Protein AF-A0A2E5X4N4-F1 (afdb_monomer_lite)

pLDDT: mean 70.52, std 19.83, range [40.53, 98.38]

Sequence (82 aa):
MARSRSRTSSRPSRSSKGAGERQASSKSPRSKPAAEIEVVEEGGGMGIDDGIAIITTIVLLVAVLLVDYELGTNYGEGMFFK

Structure (mmCIF, N/CA/C/O backbone):
data_AF-A0A2E5X4N4-F1
#
_entry.id   AF-A0A2E5X4N4-F1
#
loop_
_atom_site.group_PDB
_atom_site.id
_atom_site.type_symbol
_atom_site.label_atom_id
_atom_site.label_alt_id
_atom_site.label_comp_id
_atom_site.label_asym_id
_atom_site.label_entity_id
_atom_site.label_seq_id
_atom_site.pdbx_PDB_ins_code
_atom_site.Cartn_x
_atom_site.Cartn_y
_atom_site.Cartn_z
_atom_site.occupancy
_atom_site.B_iso_or_equiv
_atom_site.auth_seq_id
_atom_site.auth_comp_id
_atom_site.auth_asym_id
_atom_site.auth_atom_id
_atom_site.pdbx_PDB_model_num
ATOM 1 N N . MET A 1 1 ? -86.436 -48.936 37.549 1.00 42.91 1 MET A N 1
ATOM 2 C CA . MET A 1 1 ? -86.278 -48.327 38.892 1.00 42.91 1 MET A CA 1
ATOM 3 C C . MET A 1 1 ? -86.139 -46.812 38.737 1.00 42.91 1 MET A C 1
ATOM 5 O O . MET A 1 1 ? -85.568 -46.407 37.740 1.00 42.91 1 MET A O 1
ATOM 9 N N . ALA A 1 2 ? -86.666 -46.035 39.700 1.00 46.78 2 ALA A N 1
ATOM 10 C CA . ALA A 1 2 ? -86.576 -44.564 39.873 1.00 46.78 2 ALA A CA 1
ATOM 11 C C . ALA A 1 2 ? -87.221 -43.698 38.758 1.00 46.78 2 ALA A C 1
ATOM 13 O O . ALA A 1 2 ? -86.667 -43.548 37.683 1.00 46.78 2 ALA A O 1
ATOM 14 N N . ARG A 1 3 ? -88.462 -43.189 38.858 1.00 47.53 3 ARG A N 1
ATOM 15 C CA . ARG A 1 3 ? -89.000 -42.132 39.753 1.00 47.53 3 ARG A CA 1
ATOM 16 C C . ARG A 1 3 ? -88.053 -40.943 39.949 1.00 47.53 3 ARG A C 1
ATOM 18 O O . ARG A 1 3 ? -87.150 -41.042 40.761 1.00 47.53 3 ARG A O 1
ATOM 25 N N . SER A 1 4 ? -88.389 -39.789 39.373 1.00 51.53 4 SER A N 1
ATOM 26 C CA . SER A 1 4 ? -88.462 -38.538 40.142 1.00 51.53 4 SER A CA 1
ATOM 27 C C . SER A 1 4 ? -89.168 -37.447 39.337 1.00 51.53 4 SER A C 1
ATOM 29 O O . SER A 1 4 ? -88.810 -37.159 38.201 1.00 51.53 4 SER A O 1
ATOM 31 N N . ARG A 1 5 ? -90.218 -36.881 39.934 1.00 50.94 5 ARG A N 1
ATOM 32 C CA . ARG A 1 5 ? -90.997 -35.743 39.442 1.00 50.94 5 ARG A CA 1
ATOM 33 C C . ARG A 1 5 ? -90.382 -34.478 40.040 1.00 50.94 5 ARG A C 1
ATOM 35 O O . ARG A 1 5 ? -90.411 -34.344 41.261 1.00 50.94 5 ARG A O 1
ATOM 42 N N . SER A 1 6 ? -89.920 -33.530 39.230 1.00 50.41 6 SER A N 1
ATOM 43 C CA . SER A 1 6 ? -89.657 -32.165 39.698 1.00 50.41 6 SER A CA 1
ATOM 44 C C . SER A 1 6 ? -90.948 -31.345 39.626 1.00 50.41 6 SER A C 1
ATOM 46 O O . SER A 1 6 ? -91.352 -30.816 38.594 1.00 50.41 6 SER A O 1
ATOM 48 N N . ARG A 1 7 ? -91.644 -31.295 40.763 1.00 52.25 7 ARG A N 1
ATOM 49 C CA . ARG A 1 7 ? -92.551 -30.197 41.110 1.00 52.25 7 ARG A CA 1
ATOM 50 C C . ARG A 1 7 ? -91.725 -29.041 41.684 1.00 52.25 7 ARG A C 1
ATOM 52 O O . ARG A 1 7 ? -90.596 -29.254 42.116 1.00 52.25 7 ARG A O 1
ATOM 59 N N . THR A 1 8 ? -92.398 -27.894 41.802 1.00 50.09 8 THR A N 1
ATOM 60 C CA . THR A 1 8 ? -92.110 -26.746 42.686 1.00 50.09 8 THR A CA 1
ATOM 61 C C . THR A 1 8 ? -90.908 -25.878 42.317 1.00 50.09 8 THR A C 1
ATOM 63 O O . THR A 1 8 ? -89.861 -26.388 41.964 1.00 50.09 8 THR A O 1
ATOM 66 N N . SER A 1 9 ? -90.917 -24.556 42.452 1.00 46.62 9 SER A N 1
ATOM 67 C CA . SER A 1 9 ? -91.915 -23.478 42.546 1.00 46.62 9 SER A CA 1
ATOM 68 C C . SER A 1 9 ? -91.098 -22.206 42.837 1.00 46.62 9 SER A C 1
ATOM 70 O O . SER A 1 9 ? -89.954 -22.286 43.272 1.00 46.62 9 SER A O 1
ATOM 72 N N . SER A 1 10 ? -91.740 -21.042 42.711 1.00 48.28 10 SER A N 1
ATOM 73 C CA . SER A 1 10 ? -91.504 -19.850 43.550 1.00 48.28 10 SER A CA 1
ATOM 74 C C . SER A 1 10 ? -90.165 -19.089 43.446 1.00 48.28 10 SER A C 1
ATOM 76 O O . SER A 1 10 ? -89.261 -19.308 44.237 1.00 48.28 10 SER A O 1
ATOM 78 N N . ARG A 1 11 ? -90.182 -18.078 42.556 1.00 49.94 11 ARG A N 1
ATOM 79 C CA . ARG A 1 11 ? -90.079 -16.614 42.820 1.00 49.94 11 ARG A CA 1
ATOM 80 C C . ARG A 1 11 ? -88.815 -16.004 43.504 1.00 49.94 11 ARG A C 1
ATOM 82 O O . ARG A 1 11 ? -88.062 -16.686 44.177 1.00 49.94 11 ARG A O 1
ATOM 89 N N . PRO A 1 12 ? -88.575 -14.686 43.289 1.00 63.59 12 PRO A N 1
ATOM 90 C CA . PRO A 1 12 ? -87.256 -14.060 43.141 1.00 63.59 12 PRO A CA 1
ATOM 91 C C . PRO A 1 12 ? -86.811 -13.275 44.388 1.00 63.59 12 PRO A C 1
ATOM 93 O O . PRO A 1 12 ? -87.618 -13.048 45.282 1.00 63.59 12 PRO A O 1
ATOM 96 N N . SER A 1 13 ? -85.579 -12.746 44.404 1.00 44.28 13 SER A N 1
ATOM 97 C CA . SER A 1 13 ? -85.297 -11.344 44.792 1.00 44.28 13 SER A CA 1
ATOM 98 C C . SER A 1 13 ? -83.798 -11.012 44.777 1.00 44.28 13 SER A C 1
ATOM 100 O O . SER A 1 13 ? -82.969 -11.896 44.971 1.00 44.28 13 SER A O 1
ATOM 102 N N . ARG A 1 14 ? -83.525 -9.695 44.700 1.00 45.28 14 ARG A N 1
ATOM 103 C CA . ARG A 1 14 ? -82.259 -8.970 44.956 1.00 45.28 14 ARG A CA 1
ATOM 104 C C . ARG A 1 14 ? -81.316 -8.971 43.750 1.00 45.28 14 ARG A C 1
ATOM 106 O O . ARG A 1 14 ? -81.103 -9.995 43.135 1.00 45.28 14 ARG A O 1
ATOM 113 N N . SER A 1 15 ? -80.725 -7.868 43.320 1.00 44.00 15 SER A N 1
ATOM 114 C CA . SER A 1 15 ? -80.494 -6.543 43.902 1.00 44.00 15 SER A CA 1
ATOM 115 C C . SER A 1 15 ? -79.991 -5.658 42.757 1.00 44.00 15 SER A C 1
ATOM 117 O O . SER A 1 15 ? -79.151 -6.124 41.996 1.00 44.00 15 SER A O 1
ATOM 119 N N . SER A 1 16 ? -80.409 -4.403 42.639 1.00 53.41 16 SER A N 1
ATOM 120 C CA . SER A 1 16 ? -79.433 -3.332 42.859 1.00 53.41 16 SER A CA 1
ATOM 121 C C . SER A 1 16 ? -80.123 -1.986 43.100 1.00 53.41 16 SER A C 1
ATOM 123 O O . SER A 1 16 ? -80.886 -1.480 42.282 1.00 53.41 16 SER A O 1
ATOM 125 N N . LYS A 1 17 ? -79.800 -1.413 44.265 1.00 51.34 17 LYS A N 1
ATOM 126 C CA . LYS A 1 17 ? -79.758 0.032 44.540 1.00 51.34 17 LYS A CA 1
ATOM 127 C C . LYS A 1 17 ? -79.003 0.715 43.384 1.00 51.34 17 LYS A C 1
ATOM 129 O O . LYS A 1 17 ? -78.024 0.159 42.904 1.00 51.34 17 LYS A O 1
ATOM 134 N N . GLY A 1 18 ? -79.404 1.866 42.870 1.00 40.53 18 GLY A N 1
ATOM 135 C CA . GLY A 1 18 ? -79.878 3.038 43.597 1.00 40.53 18 GLY A CA 1
ATOM 136 C C . GLY A 1 18 ? -78.827 4.128 43.389 1.00 40.53 18 GLY A C 1
ATOM 137 O O . GLY A 1 18 ? -77.695 3.976 43.831 1.00 40.53 18 GLY A O 1
ATOM 138 N N . ALA A 1 19 ? -79.215 5.147 42.627 1.00 50.62 19 ALA A N 1
ATOM 139 C CA . ALA A 1 19 ? -78.412 6.260 42.138 1.00 50.62 19 ALA A CA 1
ATOM 140 C C . ALA A 1 19 ? -77.763 7.108 43.246 1.00 50.62 19 ALA A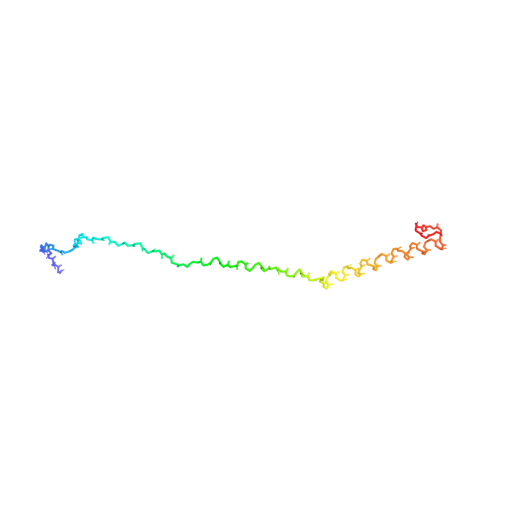 C 1
ATOM 142 O O . ALA A 1 19 ? -78.329 7.242 44.328 1.00 50.62 19 ALA A O 1
ATOM 143 N N . GLY A 1 20 ? -76.639 7.760 42.927 1.00 41.41 20 GLY A N 1
ATOM 144 C CA . GLY A 1 20 ? -76.104 8.843 43.751 1.00 41.41 20 GLY A CA 1
ATOM 145 C C . GLY A 1 20 ? -74.668 9.256 43.433 1.00 41.41 20 GLY A C 1
ATOM 146 O O . GLY A 1 20 ? -73.732 8.545 43.762 1.00 41.41 20 GLY A O 1
ATOM 147 N N . GLU A 1 21 ? -74.549 10.471 42.902 1.00 49.22 21 GLU A N 1
ATOM 148 C CA . GLU A 1 21 ? -73.481 11.441 43.180 1.00 49.22 21 GLU A CA 1
ATOM 149 C C . GLU A 1 21 ? -72.122 11.434 42.460 1.00 49.22 21 GLU A C 1
ATOM 151 O O . GLU A 1 21 ? -71.534 10.438 42.059 1.00 49.22 21 GLU A O 1
ATOM 156 N N . ARG A 1 22 ? -71.686 12.681 42.261 1.00 56.31 22 ARG A N 1
ATOM 157 C CA . ARG A 1 22 ? -70.576 13.194 41.462 1.00 56.31 22 ARG A CA 1
ATOM 158 C C . ARG A 1 22 ? -69.250 13.021 42.214 1.00 56.31 22 ARG A C 1
ATOM 160 O O . ARG A 1 22 ? -69.178 13.361 43.388 1.00 56.31 22 ARG A O 1
ATOM 167 N N . GLN A 1 23 ? -68.178 12.643 41.520 1.00 52.22 23 GLN A N 1
ATOM 168 C CA . GLN A 1 23 ? -66.796 12.761 42.015 1.00 52.22 23 GLN A CA 1
ATOM 169 C C . GLN A 1 23 ? -65.889 13.076 40.8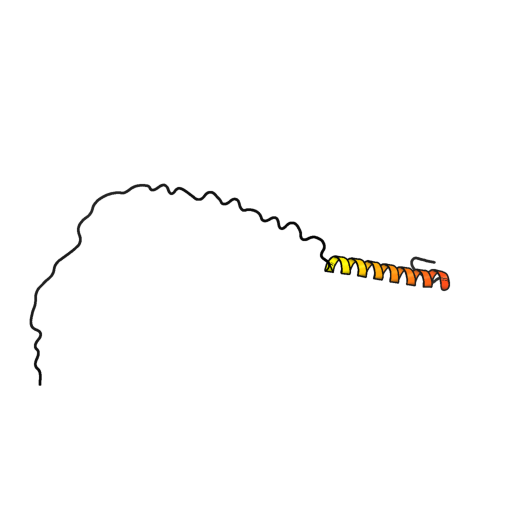14 1.00 52.22 23 GLN A C 1
ATOM 171 O O . GLN A 1 23 ? -65.854 12.331 39.845 1.00 52.22 23 GLN A O 1
ATOM 176 N N . ALA A 1 24 ? -65.419 14.317 40.691 1.00 53.44 24 ALA A N 1
ATOM 177 C CA . ALA A 1 24 ? -64.211 14.878 41.307 1.00 53.44 24 ALA A CA 1
ATOM 178 C C . ALA A 1 24 ? -63.001 14.733 40.370 1.00 53.44 24 ALA A C 1
ATOM 180 O O . ALA A 1 24 ? -62.561 13.637 40.040 1.00 53.44 24 ALA A O 1
ATOM 181 N N . SER A 1 25 ? -62.475 15.879 39.934 1.00 54.97 25 SER A N 1
ATOM 182 C CA . SER A 1 25 ? -61.281 15.984 39.104 1.00 54.97 25 SER A CA 1
ATOM 183 C C . SER A 1 25 ? -60.059 15.449 39.853 1.00 54.97 25 SER A C 1
ATOM 185 O O . SER A 1 25 ? -59.600 16.075 40.810 1.00 54.97 25 SER A O 1
ATOM 187 N N . SER A 1 26 ? -59.472 14.353 39.384 1.00 56.47 26 SER A N 1
ATOM 188 C CA . SER A 1 26 ? -58.099 13.998 39.736 1.00 56.47 26 SER A CA 1
ATOM 189 C C . SER A 1 26 ? -57.170 14.529 38.649 1.00 56.47 26 SER A C 1
ATOM 191 O O . SER A 1 26 ? -57.019 13.942 37.578 1.00 56.47 26 SER A O 1
ATOM 193 N N . LYS A 1 27 ? -56.557 15.680 38.926 1.00 54.34 27 LYS A N 1
ATOM 194 C CA . LYS A 1 27 ? -55.414 16.196 38.176 1.00 54.34 27 LYS A CA 1
ATOM 195 C C . LYS A 1 27 ? -54.267 15.213 38.420 1.00 54.34 27 LYS A C 1
ATOM 197 O O . LYS A 1 27 ? -53.721 15.183 39.517 1.00 54.34 27 LYS A O 1
ATOM 202 N N . SER A 1 28 ? -53.977 14.355 37.444 1.00 55.22 28 SER A N 1
ATOM 203 C CA . SER A 1 28 ? -52.841 13.433 37.515 1.00 55.22 28 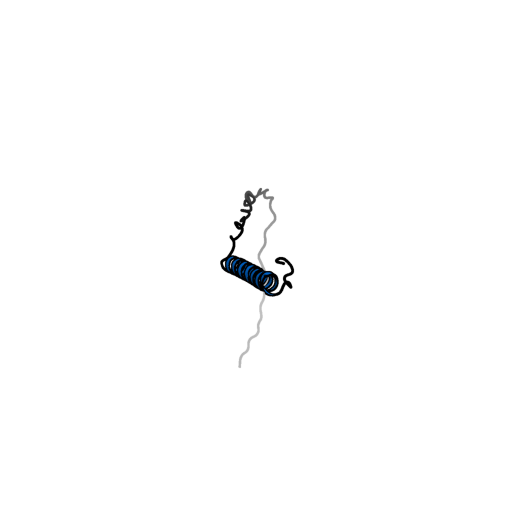SER A CA 1
ATOM 204 C C . SER A 1 28 ? -51.552 14.251 37.590 1.00 55.22 28 SER A 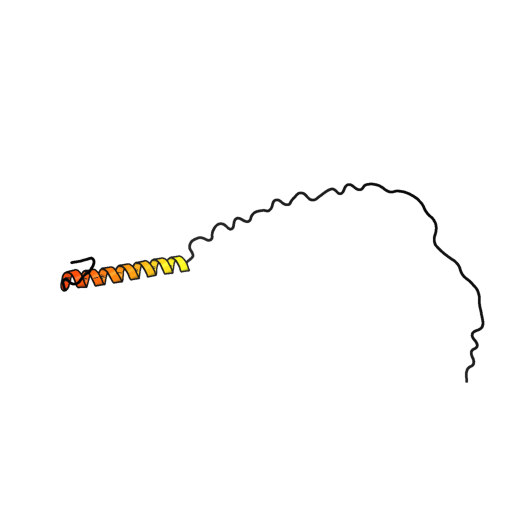C 1
ATOM 206 O O . SER A 1 28 ? -51.300 15.044 36.676 1.00 55.22 28 SER A O 1
ATOM 208 N N . PRO A 1 29 ? -50.727 14.129 38.642 1.00 64.56 29 PRO A N 1
ATOM 209 C CA . PRO A 1 29 ? -49.358 14.563 38.540 1.00 64.56 29 PRO A CA 1
ATOM 210 C C . PRO A 1 29 ? -48.550 13.428 37.910 1.00 64.56 29 PRO A C 1
ATOM 212 O O . PRO A 1 29 ? -48.770 12.255 38.207 1.00 64.56 29 PRO A O 1
ATOM 215 N N . ARG A 1 30 ? -47.505 13.827 37.181 1.00 54.25 30 ARG A N 1
ATOM 216 C CA . ARG A 1 30 ? -46.276 13.053 36.958 1.00 54.25 30 ARG A CA 1
ATOM 217 C C . ARG A 1 30 ? -46.203 12.294 35.633 1.00 54.25 30 ARG A C 1
ATOM 219 O O . ARG A 1 30 ? -46.429 11.099 35.536 1.00 54.25 30 ARG A O 1
ATOM 226 N N . SER A 1 31 ? -45.641 12.997 34.666 1.00 51.22 31 SER A N 1
ATOM 227 C CA . SER A 1 31 ? -44.455 12.500 33.982 1.00 51.22 31 SER A CA 1
ATOM 228 C C . SER A 1 31 ? -43.606 13.725 33.660 1.00 51.22 31 SER A C 1
ATOM 230 O O . SER A 1 31 ? -44.024 14.588 32.893 1.00 51.22 31 SER A O 1
ATOM 232 N N . LYS A 1 32 ? -42.466 13.879 34.344 1.00 58.47 32 LYS A N 1
ATOM 233 C CA . LYS A 1 32 ? -41.414 14.762 33.829 1.00 58.47 32 LYS A CA 1
ATOM 234 C C . LYS A 1 32 ? -41.000 14.128 32.498 1.00 58.47 32 LYS A C 1
ATOM 236 O O . LYS A 1 32 ? -40.814 12.909 32.521 1.00 58.47 32 LYS A O 1
ATOM 241 N N . PRO A 1 33 ? -40.863 14.871 31.387 1.00 52.53 33 PRO A N 1
ATOM 242 C CA . PRO A 1 33 ? -40.210 14.300 30.222 1.00 52.53 33 PRO A CA 1
ATOM 243 C C . PRO A 1 33 ? -38.854 13.806 30.717 1.00 52.53 33 PRO A C 1
ATOM 245 O O . PRO A 1 33 ? -38.082 14.575 31.298 1.00 52.53 33 PRO A O 1
ATOM 248 N N . ALA A 1 34 ? -38.646 12.491 30.638 1.00 55.34 34 ALA A N 1
ATOM 249 C CA . ALA A 1 34 ? -37.324 11.932 30.805 1.00 55.34 34 ALA A CA 1
ATOM 250 C C . ALA A 1 34 ? -36.462 12.728 29.835 1.00 55.34 34 ALA A C 1
ATOM 252 O O . ALA A 1 34 ? -36.801 12.811 28.657 1.00 55.34 34 ALA A O 1
ATOM 253 N N . ALA A 1 35 ? -35.446 13.413 30.358 1.00 56.59 35 ALA A N 1
ATOM 254 C CA . ALA A 1 35 ? -34.409 13.935 29.499 1.00 56.59 35 ALA A CA 1
ATOM 255 C C . ALA A 1 35 ? -33.952 12.728 28.686 1.00 56.59 35 ALA A C 1
ATOM 257 O O . ALA A 1 35 ? -33.480 11.747 29.267 1.00 56.59 35 ALA A O 1
ATOM 258 N N . GLU A 1 36 ? -34.240 12.754 27.388 1.00 53.31 36 GLU A N 1
ATOM 259 C CA . GLU A 1 36 ? -33.613 11.877 26.424 1.00 53.31 36 GLU A CA 1
ATOM 260 C C . GLU A 1 36 ? -32.129 12.123 26.637 1.00 53.31 36 GLU A C 1
ATOM 262 O O . GLU A 1 36 ? -31.586 13.168 26.286 1.00 53.31 36 GLU A O 1
ATOM 267 N N . ILE A 1 37 ? -31.502 11.217 27.383 1.00 56.88 37 ILE A N 1
ATOM 268 C CA . ILE A 1 37 ? -30.062 11.107 27.401 1.00 56.88 37 ILE A CA 1
ATOM 269 C C . ILE A 1 37 ? -29.786 10.627 25.988 1.00 56.88 37 ILE A C 1
ATOM 271 O O . ILE A 1 37 ? -29.894 9.436 25.701 1.00 56.88 37 ILE A O 1
ATOM 275 N N . GLU A 1 38 ? -29.589 11.587 25.087 1.00 60.19 38 GLU A N 1
ATOM 276 C CA . GLU A 1 38 ? -28.968 11.375 23.798 1.00 60.19 38 GLU A CA 1
ATOM 277 C C . GLU A 1 38 ? -27.636 10.720 24.139 1.00 60.19 38 GLU A C 1
ATOM 279 O O . GLU A 1 38 ? -26.696 11.361 24.613 1.00 60.19 38 GLU A O 1
ATOM 284 N N . VAL A 1 39 ? -27.619 9.390 24.057 1.00 61.88 39 VAL A N 1
ATOM 285 C CA . VAL A 1 39 ? -26.396 8.613 24.106 1.00 61.88 39 VAL A CA 1
ATOM 286 C C . VAL A 1 39 ? -25.680 9.014 22.832 1.00 61.88 39 VAL A C 1
ATOM 288 O O . VAL A 1 39 ? -25.900 8.439 21.771 1.00 61.88 39 VAL A O 1
ATOM 291 N N . VAL A 1 40 ? -24.904 10.089 22.925 1.00 63.19 40 VAL A N 1
ATOM 292 C CA . VAL A 1 40 ? -23.884 10.410 21.946 1.00 63.19 40 VAL A CA 1
ATOM 293 C C . VAL A 1 40 ? -22.921 9.241 22.051 1.00 63.19 40 VAL A C 1
ATOM 295 O O . VAL A 1 40 ? -22.116 9.176 22.978 1.00 63.19 40 VAL A O 1
ATOM 298 N N . GLU A 1 41 ? -23.099 8.254 21.174 1.00 64.62 41 GLU A N 1
ATOM 299 C CA . GLU A 1 41 ? -22.091 7.237 20.930 1.00 64.62 41 GLU A CA 1
ATOM 300 C C . GLU A 1 41 ? -20.834 8.012 20.543 1.00 64.62 41 GLU A C 1
ATOM 302 O O . GLU A 1 41 ? -20.738 8.559 19.444 1.00 64.62 41 GLU A O 1
ATOM 307 N N . GLU A 1 42 ? -19.923 8.178 21.504 1.00 59.47 42 GLU A N 1
ATOM 308 C CA . GLU A 1 42 ? -18.603 8.735 21.257 1.00 59.47 42 GLU A CA 1
ATOM 309 C C . GLU A 1 42 ? -18.034 7.950 20.082 1.00 59.47 42 GLU A C 1
ATOM 311 O O . GLU A 1 42 ? -17.861 6.734 20.179 1.00 59.47 42 GLU A O 1
ATOM 316 N N . GLY A 1 43 ? -17.870 8.639 18.947 1.00 61.78 43 GLY A N 1
ATOM 317 C CA . GLY A 1 43 ? -17.534 8.024 17.672 1.00 61.78 43 GLY A CA 1
ATOM 318 C C . GLY A 1 43 ? -16.414 7.018 17.870 1.00 61.78 43 GLY A C 1
ATOM 319 O O . GLY A 1 43 ? -15.319 7.391 18.296 1.00 61.78 43 GLY A O 1
ATOM 320 N N . GLY A 1 44 ? -16.730 5.744 17.625 1.00 64.25 44 GLY A N 1
ATOM 321 C CA . GLY A 1 44 ? -15.791 4.646 17.776 1.00 64.25 44 GLY A CA 1
ATOM 322 C C . GLY A 1 44 ? -14.504 5.004 17.049 1.00 64.25 44 GLY A C 1
ATOM 323 O O . GLY A 1 44 ? -14.520 5.277 15.850 1.00 64.25 44 GLY A O 1
ATOM 324 N N . GLY A 1 45 ? -13.412 5.101 17.806 1.00 75.06 45 GLY A N 1
ATOM 325 C CA . GLY A 1 45 ? -12.107 5.440 17.258 1.00 75.06 45 GLY A CA 1
ATOM 326 C C . GLY A 1 45 ? -11.693 4.463 16.159 1.00 75.06 45 GLY A C 1
ATOM 327 O O . GLY A 1 45 ? -12.226 3.359 16.061 1.00 75.06 45 GLY A O 1
ATOM 328 N N . MET A 1 46 ? -10.721 4.884 15.349 1.00 80.56 46 MET A N 1
ATOM 329 C CA . MET A 1 46 ? -10.181 4.089 14.247 1.00 80.56 46 MET A CA 1
ATOM 330 C C . MET A 1 46 ? -9.828 2.677 14.729 1.00 80.56 46 MET A C 1
ATOM 332 O O . MET A 1 46 ? -9.005 2.507 15.637 1.00 80.56 46 MET A O 1
ATOM 336 N N . GLY A 1 47 ? -10.504 1.681 14.159 1.00 88.81 47 GLY A N 1
ATOM 337 C CA . GLY A 1 47 ? -10.367 0.293 14.569 1.00 88.81 47 GLY A CA 1
ATOM 338 C C . GLY A 1 47 ? -9.017 -0.287 14.157 1.00 88.81 47 GLY A C 1
ATOM 339 O O . GLY A 1 47 ? -8.290 0.270 13.333 1.00 88.81 47 GLY A O 1
ATOM 340 N N . ILE A 1 48 ? -8.683 -1.458 14.701 1.00 91.94 48 ILE A N 1
ATOM 341 C CA . ILE A 1 48 ? -7.496 -2.209 14.265 1.00 91.94 48 ILE A CA 1
ATOM 342 C C . ILE A 1 48 ? -7.590 -2.517 12.764 1.00 91.94 48 ILE A C 1
ATOM 344 O O . ILE A 1 48 ? -6.594 -2.391 12.054 1.00 91.94 48 ILE A O 1
ATOM 348 N N . ASP A 1 49 ? -8.787 -2.845 12.278 1.00 91.06 49 ASP A N 1
ATOM 349 C CA . ASP A 1 49 ? -9.041 -3.125 10.864 1.00 91.06 49 ASP A CA 1
ATOM 350 C C . ASP A 1 49 ? -8.751 -1.907 9.976 1.00 91.06 49 ASP A C 1
ATOM 352 O O . ASP A 1 49 ? -8.086 -2.039 8.946 1.00 91.06 49 ASP A O 1
ATOM 356 N N . ASP A 1 50 ? -9.151 -0.709 10.412 1.00 93.50 50 ASP A N 1
ATOM 357 C CA . ASP A 1 50 ? -8.842 0.542 9.713 1.00 93.50 50 ASP A CA 1
ATOM 358 C C . ASP A 1 50 ? -7.329 0.801 9.692 1.00 93.50 50 ASP A C 1
ATOM 360 O O . ASP A 1 50 ? -6.762 1.178 8.665 1.00 93.50 50 ASP A O 1
ATOM 364 N N . GLY A 1 51 ? -6.644 0.543 10.811 1.00 94.38 51 GLY A N 1
ATOM 365 C CA . GLY A 1 51 ? -5.187 0.642 10.901 1.00 94.38 51 GLY A CA 1
ATOM 366 C C . GLY A 1 51 ? -4.473 -0.304 9.932 1.00 94.38 51 GLY A C 1
ATOM 367 O O . GLY A 1 51 ? -3.541 0.110 9.239 1.00 94.38 51 GLY A O 1
ATOM 368 N N . ILE A 1 52 ? -4.934 -1.553 9.830 1.00 96.56 52 ILE A N 1
ATOM 369 C CA . ILE A 1 52 ? -4.405 -2.534 8.873 1.00 96.56 52 ILE A CA 1
ATOM 370 C C . ILE A 1 52 ? -4.643 -2.049 7.442 1.00 96.56 52 ILE A C 1
ATOM 372 O O . ILE A 1 52 ? -3.700 -2.030 6.651 1.00 96.56 52 ILE A O 1
ATOM 376 N N . ALA A 1 53 ? -5.856 -1.593 7.119 1.00 96.12 53 ALA A N 1
ATOM 377 C CA . ALA A 1 53 ? -6.184 -1.084 5.790 1.00 96.12 53 ALA A CA 1
ATOM 378 C C . ALA A 1 53 ? -5.284 0.098 5.388 1.00 96.12 53 ALA A C 1
ATOM 380 O O . ALA A 1 53 ? -4.767 0.137 4.266 1.00 96.12 53 ALA A O 1
ATOM 381 N N . ILE A 1 54 ? -5.031 1.028 6.311 1.00 96.50 54 ILE A N 1
ATOM 382 C CA . ILE A 1 54 ? -4.135 2.167 6.085 1.00 96.50 54 ILE A CA 1
ATOM 383 C C . ILE A 1 54 ? -2.703 1.689 5.835 1.00 96.50 54 ILE A C 1
ATOM 385 O O . ILE A 1 54 ? -2.092 2.087 4.841 1.00 96.50 54 ILE A O 1
ATOM 389 N N . ILE A 1 55 ? -2.172 0.809 6.688 1.00 97.50 55 ILE A N 1
ATOM 390 C CA . ILE A 1 55 ? -0.804 0.293 6.542 1.00 97.50 55 ILE A CA 1
ATOM 391 C C . ILE A 1 55 ? -0.651 -0.444 5.210 1.00 97.50 55 ILE A C 1
ATOM 393 O O . ILE A 1 55 ? 0.300 -0.184 4.472 1.00 97.50 55 ILE A O 1
ATOM 397 N N . THR A 1 56 ? -1.594 -1.319 4.860 1.00 97.81 56 THR A N 1
ATOM 398 C CA . THR A 1 56 ? -1.573 -2.042 3.584 1.00 97.81 56 THR A CA 1
ATOM 399 C C . THR A 1 56 ? -1.603 -1.082 2.398 1.00 97.81 56 THR A C 1
ATOM 401 O O . THR A 1 56 ? -0.836 -1.257 1.452 1.00 97.81 56 THR A O 1
ATOM 404 N N . THR A 1 57 ? -2.424 -0.034 2.460 1.00 97.81 57 THR A N 1
ATOM 405 C CA . THR A 1 57 ? -2.496 0.978 1.396 1.00 97.81 57 THR A CA 1
ATOM 406 C C . THR A 1 57 ? -1.161 1.701 1.221 1.00 97.81 57 THR A C 1
ATOM 408 O O . THR A 1 57 ? -0.691 1.865 0.095 1.00 97.81 57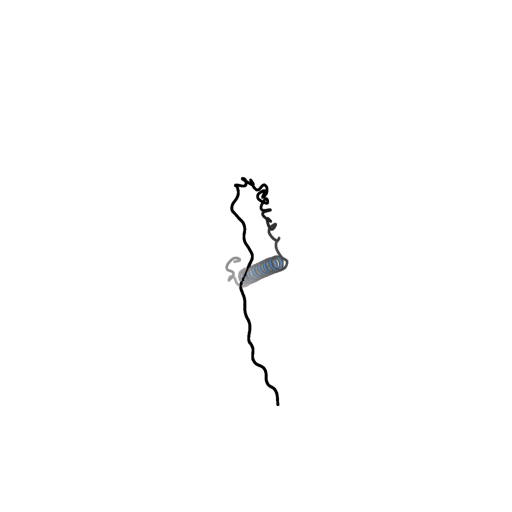 THR A O 1
ATOM 411 N N . ILE A 1 58 ? -0.504 2.078 2.322 1.00 98.31 58 ILE A N 1
ATOM 412 C CA . ILE A 1 58 ? 0.819 2.718 2.283 1.00 98.31 58 ILE A CA 1
ATOM 413 C C . ILE A 1 58 ? 1.854 1.779 1.655 1.00 98.31 58 ILE A C 1
ATOM 415 O O . ILE A 1 58 ? 2.611 2.201 0.782 1.00 98.31 58 ILE A O 1
ATOM 419 N N . VAL A 1 59 ? 1.867 0.504 2.049 1.00 98.38 59 VAL A N 1
ATOM 420 C CA . VAL A 1 59 ? 2.797 -0.492 1.492 1.00 98.38 59 VAL A CA 1
ATOM 421 C C . VAL A 1 59 ? 2.600 -0.652 -0.018 1.00 98.38 59 VAL A C 1
ATOM 423 O O . VAL A 1 59 ? 3.584 -0.692 -0.756 1.00 98.38 59 VAL A O 1
ATOM 426 N N . LEU A 1 60 ? 1.353 -0.688 -0.494 1.00 98.25 60 LEU A N 1
ATOM 427 C CA . LEU A 1 60 ? 1.059 -0.774 -1.927 1.00 98.25 60 LEU A CA 1
ATOM 428 C C . LEU A 1 60 ? 1.526 0.469 -2.692 1.00 98.25 60 LEU A C 1
ATOM 430 O O . LEU A 1 60 ? 2.115 0.332 -3.763 1.00 98.25 60 LEU A O 1
ATOM 434 N N . LEU A 1 61 ? 1.320 1.669 -2.144 1.00 97.75 61 LEU A N 1
ATOM 435 C CA . LEU A 1 61 ? 1.808 2.904 -2.764 1.00 97.75 61 LEU A CA 1
ATOM 436 C C . LEU A 1 61 ? 3.334 2.917 -2.871 1.00 97.75 61 LEU A C 1
ATOM 438 O O . LEU A 1 61 ? 3.870 3.237 -3.931 1.00 97.75 61 LEU A O 1
ATOM 442 N N . VAL A 1 62 ? 4.031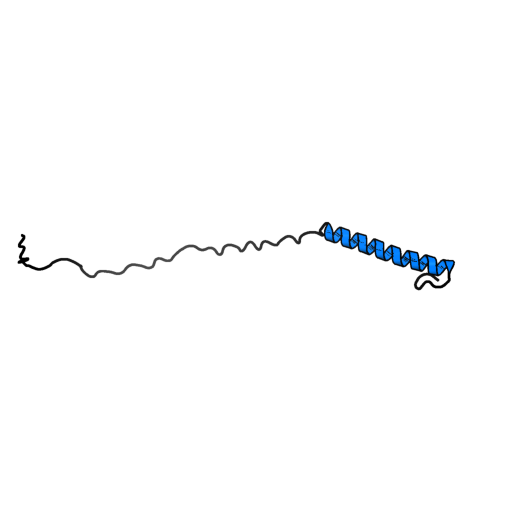 2.524 -1.804 1.00 97.44 62 VAL A N 1
ATOM 443 C CA . VAL A 1 62 ? 5.495 2.419 -1.819 1.00 97.44 62 VAL A CA 1
ATOM 444 C C . VAL A 1 62 ? 5.949 1.405 -2.864 1.00 97.44 62 VAL A C 1
ATOM 446 O O . VAL A 1 62 ? 6.866 1.704 -3.620 1.00 97.44 62 VAL A O 1
ATOM 449 N N . ALA A 1 63 ? 5.295 0.245 -2.962 1.00 96.81 63 ALA A N 1
ATOM 450 C CA . ALA A 1 63 ? 5.638 -0.763 -3.961 1.00 96.81 63 ALA A CA 1
ATOM 451 C C . ALA A 1 63 ? 5.509 -0.225 -5.396 1.00 96.81 63 ALA A C 1
ATOM 453 O O . ALA A 1 63 ? 6.421 -0.414 -6.199 1.00 96.81 63 ALA A O 1
ATOM 454 N N . VAL A 1 64 ? 4.422 0.490 -5.708 1.00 95.38 64 VAL A N 1
ATOM 455 C CA . VAL A 1 64 ? 4.230 1.109 -7.031 1.00 95.38 64 VAL A CA 1
ATOM 456 C C . VAL A 1 64 ? 5.320 2.141 -7.320 1.00 95.38 64 VAL A C 1
ATOM 458 O O . VAL A 1 64 ? 5.903 2.120 -8.401 1.00 95.38 64 VAL A O 1
ATOM 461 N N . LEU A 1 65 ? 5.637 3.009 -6.356 1.00 95.00 65 LEU A N 1
ATOM 462 C CA . LEU A 1 65 ? 6.685 4.020 -6.520 1.00 95.00 65 LEU A CA 1
ATOM 463 C C . LEU A 1 65 ? 8.073 3.401 -6.700 1.00 95.00 65 LEU A C 1
ATOM 465 O O . LEU A 1 65 ? 8.875 3.925 -7.464 1.00 95.00 65 LEU A O 1
ATOM 469 N N . LEU A 1 66 ? 8.362 2.297 -6.012 1.00 95.38 66 LEU A N 1
ATOM 470 C CA . LEU A 1 66 ? 9.660 1.631 -6.086 1.00 95.38 66 LEU A CA 1
ATOM 471 C C . LEU A 1 66 ? 9.845 0.930 -7.437 1.00 95.38 66 LEU A C 1
ATOM 473 O O . LEU A 1 66 ? 10.915 1.023 -8.031 1.00 95.38 66 LEU A O 1
ATOM 477 N N . VAL A 1 67 ? 8.786 0.303 -7.959 1.00 94.19 67 VAL A N 1
ATOM 478 C CA . VAL A 1 67 ? 8.779 -0.249 -9.323 1.00 94.19 67 VAL A CA 1
ATOM 479 C C . VAL A 1 67 ? 8.954 0.859 -10.358 1.00 94.19 67 VAL A C 1
ATOM 481 O O . VAL A 1 67 ? 9.769 0.717 -11.265 1.00 94.19 67 VAL A O 1
ATOM 484 N N . ASP A 1 68 ? 8.235 1.972 -10.215 1.00 92.62 68 ASP A N 1
ATOM 485 C CA . ASP A 1 68 ? 8.374 3.113 -11.122 1.00 92.62 68 ASP A CA 1
ATOM 486 C C . ASP A 1 68 ? 9.783 3.725 -11.071 1.00 92.62 68 ASP A C 1
ATOM 488 O O . ASP A 1 68 ? 10.349 4.053 -12.109 1.00 92.62 68 ASP A O 1
ATOM 492 N N . TYR A 1 69 ? 10.383 3.805 -9.880 1.00 93.19 69 TYR A N 1
ATOM 493 C CA . TYR A 1 69 ? 11.754 4.272 -9.686 1.00 93.19 69 TYR A CA 1
ATOM 494 C C . TYR A 1 69 ? 12.782 3.372 -10.374 1.00 93.19 69 TYR A C 1
ATOM 496 O O . TYR A 1 69 ? 13.665 3.868 -11.073 1.00 93.19 69 TYR A O 1
ATOM 504 N N . GLU A 1 70 ? 12.667 2.057 -10.207 1.00 92.56 70 GLU A N 1
ATOM 505 C CA . GLU A 1 70 ? 13.537 1.081 -10.869 1.00 92.56 70 GLU A CA 1
ATOM 506 C C . GLU A 1 70 ? 13.403 1.147 -12.397 1.00 92.56 70 GLU A C 1
ATOM 508 O O . GLU A 1 70 ? 14.404 1.231 -13.111 1.00 92.56 70 GLU A O 1
ATOM 513 N N . LEU A 1 71 ? 12.171 1.196 -12.913 1.00 91.19 71 LEU A N 1
ATOM 514 C CA . LEU A 1 71 ? 11.913 1.340 -14.350 1.00 91.19 71 LEU A CA 1
ATOM 515 C C . LEU A 1 71 ? 12.415 2.681 -14.899 1.00 91.19 71 LEU A C 1
ATOM 517 O O . LEU A 1 71 ? 12.965 2.740 -15.999 1.00 91.19 71 LEU A O 1
ATOM 521 N N . GLY A 1 72 ? 12.268 3.754 -14.129 1.00 92.19 72 GLY A N 1
ATOM 522 C CA . GLY A 1 72 ? 12.781 5.079 -14.450 1.00 92.19 72 GLY A CA 1
ATOM 523 C C . GLY A 1 72 ? 14.294 5.118 -14.549 1.00 92.19 72 GLY A C 1
ATOM 524 O O . GLY A 1 72 ? 14.849 5.460 -15.587 1.00 92.19 72 GLY A O 1
ATOM 525 N N . THR A 1 73 ? 14.965 4.717 -13.475 1.00 88.50 73 THR A N 1
ATOM 526 C CA . THR A 1 73 ? 16.420 4.854 -13.344 1.00 88.50 73 THR A CA 1
ATOM 527 C C . THR A 1 73 ? 17.204 3.896 -14.227 1.00 88.50 73 THR A C 1
ATOM 529 O O . THR A 1 73 ? 18.231 4.291 -14.781 1.00 88.50 73 THR A O 1
ATOM 532 N N . ASN A 1 74 ? 16.739 2.655 -14.375 1.00 88.94 74 ASN A N 1
ATOM 533 C CA . ASN A 1 74 ? 17.500 1.624 -15.077 1.00 88.94 74 ASN A CA 1
ATOM 534 C C . ASN A 1 74 ? 17.070 1.441 -16.534 1.00 88.94 74 ASN A C 1
ATOM 536 O O . ASN A 1 74 ? 17.879 1.003 -17.354 1.00 88.94 74 ASN A O 1
ATOM 540 N N . TYR A 1 75 ? 15.826 1.788 -16.870 1.00 82.88 75 TYR A N 1
ATOM 541 C CA . TYR A 1 75 ? 15.257 1.525 -18.193 1.00 82.88 75 TYR A CA 1
ATOM 542 C C . TYR A 1 75 ? 14.737 2.785 -18.900 1.00 82.88 75 TYR A C 1
ATOM 544 O O . TYR A 1 75 ? 14.453 2.725 -20.092 1.00 82.88 75 TYR A O 1
ATOM 552 N N . GLY A 1 76 ? 14.663 3.939 -18.221 1.00 80.25 76 GLY A N 1
ATOM 553 C CA . GLY A 1 76 ? 14.139 5.188 -18.792 1.00 80.25 76 GLY A CA 1
ATOM 554 C C . GLY A 1 76 ? 12.629 5.159 -19.061 1.00 80.25 76 GLY A C 1
ATOM 555 O O . GLY A 1 76 ? 12.115 6.002 -19.800 1.00 80.25 76 GLY A O 1
ATOM 556 N N . GLU A 1 77 ? 11.918 4.183 -18.489 1.00 81.25 77 GLU A N 1
ATOM 557 C CA . GLU A 1 77 ? 10.505 3.886 -18.772 1.00 81.25 77 GLU A CA 1
ATOM 558 C C . GLU A 1 77 ? 9.560 4.230 -17.606 1.00 81.25 77 GLU A C 1
ATOM 560 O O . GLU A 1 77 ? 8.351 4.021 -17.709 1.00 81.25 77 GLU A O 1
ATOM 565 N N . GLY A 1 78 ? 10.076 4.787 -16.508 1.00 81.00 78 GLY A N 1
ATOM 566 C CA . GLY A 1 78 ? 9.260 5.223 -15.372 1.00 81.00 78 GLY A CA 1
ATOM 567 C C . GLY A 1 78 ? 8.350 6.415 -15.707 1.00 81.00 78 GLY A C 1
ATOM 568 O O . GLY A 1 78 ? 8.680 7.303 -16.505 1.00 81.00 78 GLY A O 1
ATOM 569 N N . MET A 1 79 ? 7.154 6.424 -15.117 1.00 81.06 79 MET A N 1
ATOM 570 C CA . MET A 1 79 ? 6.156 7.484 -15.283 1.00 81.06 79 MET A CA 1
ATOM 571 C C . MET A 1 79 ? 6.463 8.700 -14.406 1.00 81.06 79 MET A C 1
ATOM 573 O O . MET A 1 79 ? 6.288 9.832 -14.867 1.00 81.06 79 MET A O 1
ATOM 577 N N . PHE A 1 80 ? 6.898 8.477 -13.164 1.00 82.12 80 PHE A N 1
ATOM 578 C CA . PHE A 1 80 ? 7.194 9.524 -12.181 1.00 82.12 80 PHE A CA 1
ATOM 579 C C . PHE A 1 80 ? 8.693 9.773 -12.024 1.00 82.12 80 PHE A C 1
ATOM 581 O O . PHE A 1 80 ? 9.099 10.924 -11.852 1.00 82.12 80 PHE A O 1
ATOM 588 N N . PHE A 1 81 ? 9.510 8.728 -12.115 1.00 78.19 81 PHE A N 1
ATOM 589 C CA . PHE A 1 81 ? 10.968 8.831 -12.128 1.00 78.19 81 PHE A CA 1
ATOM 590 C C . PHE A 1 81 ? 11.466 8.532 -13.550 1.00 78.19 81 PHE A C 1
ATOM 592 O O . PHE A 1 81 ? 11.074 7.531 -14.136 1.00 78.19 81 PHE A O 1
ATOM 599 N N . LYS A 1 82 ? 12.274 9.418 -14.137 1.00 70.00 82 LYS A N 1
ATOM 600 C CA . LYS A 1 82 ? 12.824 9.316 -15.500 1.00 70.00 82 LYS A CA 1
ATOM 601 C C . LYS A 1 82 ? 14.309 9.622 -15.494 1.00 70.00 82 LYS A C 1
ATOM 603 O O . LYS A 1 82 ? 14.709 10.461 -14.654 1.00 70.00 82 LYS A O 1
#

Secondary structure (DSSP, 8-state):
-------------------------------PPP---------PPPPHHHHHHHHHHHHHHHHHHHHHHHIIIIIS--SS--

Radius of gyration: 46.43 Å; chains: 1; bounding box: 110×64×64 Å

Foldseek 3Di:
DDDDDDDDDDDDDDDDDDDDDDDDDDPDDDDDPDPPPPPPVPPPPQDPVNVVVVVVVVVVVVVLVVVLQCCCPPPVRHPVHD